Protein AF-A0A382R102-F1 (afdb_monomer)

Mean predicted aligned error: 3.14 Å

pLDDT: mean 93.52, std 6.75, range [65.62, 98.69]

Secondary structure (DSSP, 8-state):
-EEE-TTSSEEEEEETTTTEEEEEEE-TTS-EEEEEEEE-SSSEEEEEE-TTSSEEEEEE-STT--EEEEEBPTTT--B-S-EEE---S----------

InterPro domains:
  IPR011045 Nitrous oxide reductase, N-terminal [SSF50974] (2-87)
  IPR015943 WD40/YVTN repeat-like-containing domain superfamily [G3DSA:2.130.10.10] (1-98)
  IPR019405 Lactonase, 7-bladed beta-propeller [PF10282] (2-84)
  IPR050282 Cycloisomerase 2 [PTHR30344] (2-95)

Radius of gyration: 12.76 Å; Cα contacts (8 Å, |Δi|>4): 263; chains: 1; bounding box: 27×23×36 Å

Foldseek 3Di:
DWEAALVRQKIWDDDAPVQWIWIWGQDPVRDTHTLDIGHHAHGFAEKYAANVRQKIWTWHAAQQIWIKIWGQDPPRRHTDDIDTDCPGHGDNYDDDDDD

Solvent-accessible surface area (backbone atoms only — not comparable to full-atom values): 5375 Å² total; per-residue (Å²): 73,79,47,65,25,75,81,58,49,36,39,39,35,38,34,60,89,74,20,24,33,42,29,23,31,42,46,96,88,67,50,76,45,78,34,54,77,42,83,46,46,54,36,22,45,26,59,47,56,37,84,84,47,45,36,41,37,37,20,3,49,36,76,86,19,30,41,35,36,26,44,42,40,90,87,66,44,33,67,52,77,78,45,79,40,90,74,59,59,49,49,78,74,73,86,86,83,80,134

Nearest PDB structures (foldseek):
  7f60-assembly2_B  TM=7.846E-01  e=3.406E-03  Homo sapiens
  7vpg-assembly1_A  TM=7.903E-01  e=3.597E-03  Homo sapiens
  4hho-assembly1_A  TM=7.470E-01  e=2.892E-03  synthetic construct
  7f90-assembly2_C  TM=7.446E-01  e=2.456E-03  Homo sapiens
  3sre-assembly1_A  TM=7.815E-01  e=4.236E-03  synthetic construct

Sequence (99 aa):
QLHISPNGRFLFSGNRGHHSVA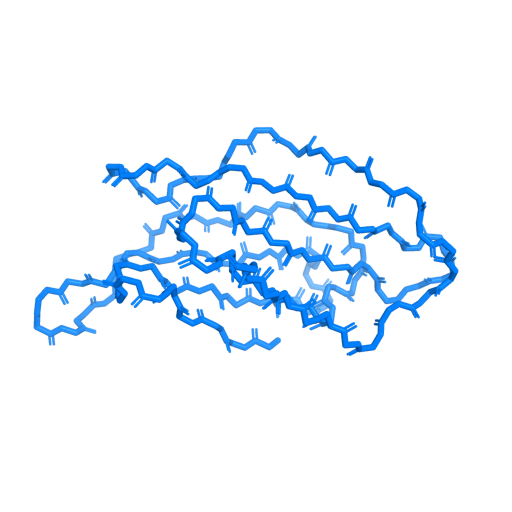GFMVNEDGSLQPTGLTPADPNPRPITVSPDSRFLFAAGNTEEGRLTRWQIDQDSGERSEATHYNCGPVSWVISMRRD

Organism: NCBI:txid408172

Structure (mmCIF, N/CA/C/O backbone):
data_AF-A0A382R102-F1
#
_entry.id   AF-A0A382R102-F1
#
loop_
_atom_site.group_PDB
_atom_site.id
_atom_site.type_symbol
_atom_site.label_atom_id
_atom_site.label_alt_id
_atom_site.label_comp_id
_atom_site.label_asym_id
_atom_site.label_entity_id
_atom_site.label_seq_id
_atom_site.pdbx_PDB_ins_code
_atom_site.Cartn_x
_atom_site.Cartn_y
_atom_site.Cartn_z
_atom_site.occupancy
_atom_site.B_iso_or_equiv
_atom_site.auth_seq_id
_atom_site.auth_comp_id
_atom_site.auth_asym_id
_atom_site.auth_atom_id
_atom_site.pdbx_PDB_model_num
ATOM 1 N N . GLN A 1 1 ? -1.107 9.144 -4.795 1.00 85.75 1 GLN A N 1
ATOM 2 C CA . GLN A 1 1 ? -2.547 9.059 -4.450 1.00 85.75 1 GLN A CA 1
ATOM 3 C C . GLN A 1 1 ? -2.656 8.780 -2.960 1.00 85.75 1 GLN A C 1
ATOM 5 O O . GLN A 1 1 ? -1.670 8.310 -2.403 1.00 85.75 1 GLN A O 1
ATOM 10 N N . LEU A 1 2 ? -3.808 9.070 -2.352 1.00 93.94 2 LEU A N 1
ATOM 11 C CA . LEU A 1 2 ? -4.108 8.810 -0.943 1.00 93.94 2 LEU A CA 1
ATOM 12 C C . LEU A 1 2 ? -5.211 7.750 -0.867 1.00 93.94 2 LEU A C 1
ATOM 14 O O . LEU A 1 2 ? -6.208 7.887 -1.571 1.00 93.94 2 LEU A O 1
ATOM 18 N N . HIS A 1 3 ? -5.024 6.712 -0.055 1.00 97.00 3 HIS A N 1
ATOM 19 C CA . HIS A 1 3 ? -5.997 5.631 0.124 1.00 97.00 3 HIS A CA 1
ATOM 20 C C . HIS A 1 3 ? -6.141 5.292 1.602 1.00 97.00 3 HIS A C 1
ATOM 22 O O . HIS A 1 3 ? -5.143 5.216 2.313 1.00 97.00 3 HIS A O 1
ATOM 28 N N . ILE A 1 4 ? -7.376 5.062 2.040 1.00 97.69 4 ILE A N 1
ATOM 29 C CA . ILE A 1 4 ? -7.692 4.496 3.352 1.00 97.69 4 ILE A CA 1
ATOM 30 C C . ILE A 1 4 ? -8.098 3.033 3.163 1.00 97.69 4 ILE A C 1
ATOM 32 O O . ILE A 1 4 ? -8.729 2.686 2.160 1.00 97.69 4 ILE A O 1
ATOM 36 N N . SER A 1 5 ? -7.705 2.160 4.086 1.00 97.69 5 SER A N 1
ATOM 37 C CA . SER A 1 5 ? -8.141 0.769 4.073 1.00 97.69 5 SER A CA 1
ATOM 38 C C . SER A 1 5 ? -9.658 0.684 4.297 1.00 97.69 5 SER A C 1
ATOM 40 O O . SER A 1 5 ? -10.216 1.500 5.031 1.00 97.69 5 SER A O 1
ATOM 42 N N . PRO A 1 6 ? -10.352 -0.311 3.717 1.00 97.25 6 PRO A N 1
ATOM 43 C CA . PRO A 1 6 ? -11.794 -0.484 3.910 1.00 97.25 6 PRO A CA 1
ATOM 44 C C . PRO A 1 6 ? -12.243 -0.593 5.374 1.00 97.25 6 PRO A C 1
ATOM 46 O O . PRO A 1 6 ? -13.329 -0.140 5.716 1.00 97.25 6 PRO A O 1
ATOM 49 N N . ASN A 1 7 ? -11.409 -1.164 6.248 1.00 97.12 7 ASN A N 1
ATOM 50 C CA . ASN A 1 7 ? -11.675 -1.224 7.689 1.00 97.12 7 ASN A CA 1
ATOM 51 C C . ASN A 1 7 ? -11.378 0.092 8.440 1.00 97.12 7 ASN A C 1
ATOM 53 O O . ASN A 1 7 ? -11.512 0.128 9.658 1.00 97.12 7 ASN A O 1
ATOM 57 N N . GLY A 1 8 ? -10.925 1.142 7.748 1.00 97.88 8 GLY A N 1
ATOM 58 C CA . GLY A 1 8 ? -10.619 2.460 8.308 1.00 97.88 8 GLY A CA 1
ATOM 59 C C . GLY A 1 8 ? -9.320 2.551 9.112 1.00 97.88 8 GLY A C 1
ATOM 60 O O . GLY A 1 8 ? -8.932 3.651 9.480 1.00 97.88 8 GLY A O 1
ATOM 61 N N . ARG A 1 9 ? -8.633 1.432 9.374 1.00 98.31 9 ARG A N 1
ATOM 62 C CA . ARG A 1 9 ? -7.500 1.368 10.317 1.00 98.31 9 ARG A CA 1
ATOM 63 C C . ARG A 1 9 ? -6.178 1.887 9.758 1.00 98.31 9 ARG A C 1
ATOM 65 O O . ARG A 1 9 ? -5.289 2.215 10.539 1.00 98.31 9 ARG A O 1
ATOM 72 N N . PHE A 1 10 ? -6.024 1.945 8.437 1.00 98.62 10 PHE A N 1
ATOM 73 C CA . PHE A 1 10 ? -4.759 2.287 7.791 1.00 98.62 10 PHE A CA 1
ATOM 74 C C . PHE A 1 10 ? -4.948 3.326 6.693 1.00 98.62 10 PHE A C 1
ATOM 76 O O . PHE A 1 10 ? -5.900 3.260 5.918 1.00 98.62 10 PHE A O 1
ATOM 83 N N . LEU A 1 11 ? -3.998 4.248 6.573 1.00 98.50 11 LEU A N 1
ATOM 84 C CA . LEU A 1 11 ? -3.940 5.243 5.509 1.00 98.50 11 LEU A CA 1
ATOM 85 C C . LEU A 1 11 ? -2.572 5.194 4.831 1.00 98.50 11 LEU A C 1
ATOM 87 O O . LEU A 1 11 ? -1.535 5.130 5.489 1.00 98.50 11 LEU A O 1
ATOM 91 N N . PHE A 1 12 ? -2.572 5.244 3.500 1.00 98.38 12 PHE A N 1
ATOM 92 C CA . PHE A 1 12 ? -1.366 5.151 2.686 1.00 98.38 12 PHE A CA 1
ATOM 93 C C . PHE A 1 12 ? -1.294 6.268 1.651 1.00 98.38 12 PHE A C 1
ATOM 95 O O . PHE A 1 12 ? -2.288 6.603 1.001 1.00 98.38 12 PHE A O 1
ATOM 102 N N . SER A 1 13 ? -0.091 6.809 1.453 1.00 97.44 13 SER A N 1
ATOM 103 C CA . SER A 1 13 ? 0.190 7.823 0.436 1.00 97.44 13 SER A CA 1
ATOM 104 C C . SER A 1 13 ? 1.411 7.455 -0.398 1.00 97.44 13 SER A C 1
ATOM 106 O O . SER A 1 13 ? 2.502 7.252 0.130 1.00 97.44 13 SER A O 1
ATOM 108 N N . GLY A 1 14 ? 1.236 7.400 -1.718 1.00 96.31 14 GLY A N 1
ATOM 109 C CA . GLY A 1 14 ? 2.335 7.196 -2.663 1.00 96.31 14 GLY A CA 1
ATOM 110 C C . GLY A 1 14 ? 3.109 8.493 -2.904 1.00 96.31 14 GLY A C 1
ATOM 111 O O . GLY A 1 14 ? 2.527 9.481 -3.365 1.00 96.31 14 GLY A O 1
ATOM 112 N N . ASN A 1 15 ? 4.418 8.470 -2.652 1.00 95.75 15 ASN A N 1
ATOM 113 C CA . ASN A 1 15 ? 5.328 9.606 -2.772 1.00 95.75 15 ASN A CA 1
ATOM 114 C C . ASN A 1 15 ? 6.121 9.533 -4.083 1.00 95.75 15 ASN A C 1
ATOM 116 O O . ASN A 1 15 ? 7.109 8.806 -4.227 1.00 95.75 15 ASN A O 1
ATOM 120 N N . ARG A 1 16 ? 5.693 10.331 -5.061 1.00 92.88 16 ARG A N 1
ATOM 121 C CA . ARG A 1 16 ? 6.404 10.495 -6.336 1.00 92.88 16 ARG A CA 1
ATOM 122 C C . ARG A 1 16 ? 7.677 11.322 -6.125 1.00 92.88 16 ARG A C 1
ATOM 124 O O . ARG A 1 16 ? 7.693 12.218 -5.291 1.00 92.88 16 ARG A O 1
ATOM 131 N N . GLY A 1 17 ? 8.745 10.997 -6.852 1.00 92.25 17 GLY A N 1
ATOM 132 C CA . GLY A 1 17 ? 10.082 11.581 -6.658 1.00 92.25 17 GLY A CA 1
ATOM 133 C C . GLY A 1 17 ? 10.876 10.955 -5.504 1.00 92.25 17 GLY A C 1
ATOM 134 O O . GLY A 1 17 ? 12.045 10.657 -5.684 1.00 92.25 17 GLY A O 1
ATOM 135 N N . HIS A 1 18 ? 10.238 10.670 -4.363 1.00 95.75 18 HIS A N 1
ATOM 136 C CA . HIS A 1 18 ? 10.889 9.952 -3.253 1.00 95.75 18 HIS A CA 1
ATOM 137 C C . HIS A 1 18 ? 10.909 8.423 -3.452 1.00 95.75 18 HIS A C 1
ATOM 139 O O . HIS A 1 18 ? 11.665 7.720 -2.787 1.00 95.75 18 HIS A O 1
ATOM 145 N N . HIS A 1 19 ? 10.068 7.892 -4.347 1.00 95.25 19 HIS A N 1
ATOM 146 C CA . HIS A 1 19 ? 9.998 6.454 -4.654 1.00 95.25 19 HIS A CA 1
ATOM 147 C C . HIS A 1 19 ? 9.630 5.611 -3.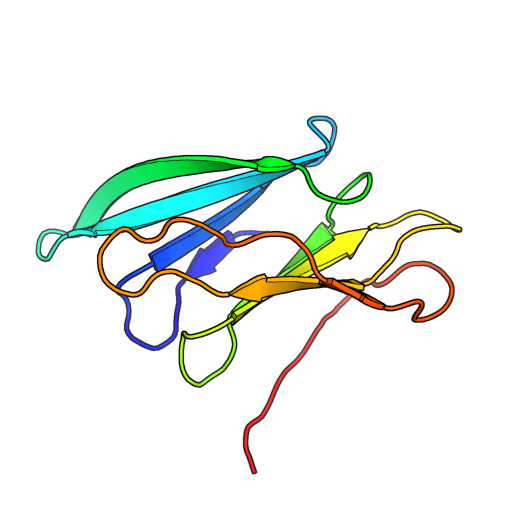420 1.00 95.25 19 HIS A C 1
ATOM 149 O O . HIS A 1 19 ? 10.259 4.606 -3.100 1.00 95.25 19 HIS A O 1
ATOM 155 N N . SER A 1 20 ? 8.607 6.059 -2.686 1.00 96.94 20 SER A N 1
ATOM 156 C CA . SER A 1 20 ? 8.151 5.399 -1.462 1.00 96.94 20 SER A CA 1
ATOM 157 C C . SER A 1 20 ? 6.636 5.460 -1.288 1.00 96.94 20 SER A C 1
ATOM 159 O O . SER A 1 20 ? 5.945 6.238 -1.950 1.00 96.94 20 SER A O 1
ATOM 161 N N . VAL A 1 21 ? 6.120 4.649 -0.368 1.00 98.06 21 VAL A N 1
ATOM 162 C CA . VAL A 1 21 ? 4.773 4.776 0.192 1.00 98.06 21 VAL A CA 1
ATOM 163 C C . VAL A 1 21 ? 4.887 5.099 1.679 1.00 98.06 21 VAL A C 1
ATOM 165 O O . VAL A 1 21 ? 5.560 4.384 2.423 1.00 98.06 21 VAL A O 1
ATOM 168 N N . ALA A 1 22 ? 4.235 6.175 2.113 1.00 98.19 22 ALA A N 1
ATOM 169 C CA . ALA A 1 22 ? 4.043 6.483 3.525 1.00 98.19 22 ALA A CA 1
ATOM 170 C C . ALA A 1 22 ? 2.826 5.729 4.066 1.00 98.19 22 ALA A C 1
ATOM 172 O O . ALA A 1 22 ? 1.794 5.690 3.392 1.00 98.19 22 ALA A O 1
ATOM 173 N N . GLY A 1 23 ? 2.952 5.152 5.261 1.00 98.31 23 GLY A N 1
ATOM 174 C CA . GLY A 1 23 ? 1.873 4.456 5.958 1.00 98.31 23 GLY A CA 1
ATOM 175 C C . GLY A 1 23 ? 1.565 5.074 7.317 1.00 98.31 23 GLY A C 1
ATOM 176 O O . GLY A 1 23 ? 2.453 5.613 7.982 1.00 98.31 23 GLY A O 1
ATOM 177 N N . PHE A 1 24 ? 0.297 4.989 7.705 1.00 98.69 24 PHE A N 1
ATOM 178 C CA . PHE A 1 24 ? -0.219 5.473 8.977 1.00 98.69 24 PHE A CA 1
ATOM 179 C C . PHE A 1 24 ? -1.280 4.509 9.513 1.00 98.69 24 PHE A C 1
ATOM 181 O O . PHE A 1 24 ? -2.087 3.999 8.733 1.00 98.69 24 PHE A O 1
ATOM 188 N N . MET A 1 25 ? -1.315 4.307 10.830 1.00 98.44 25 MET A N 1
ATOM 189 C CA . MET A 1 25 ? -2.517 3.847 11.524 1.00 98.44 25 MET A CA 1
ATOM 190 C C . MET A 1 25 ? -3.435 5.037 11.789 1.00 98.44 25 MET A C 1
ATOM 192 O O . MET A 1 25 ? -2.965 6.152 12.032 1.00 98.44 25 MET A O 1
ATOM 196 N N . VAL A 1 26 ? -4.738 4.788 11.742 1.00 98.56 26 VAL A N 1
ATOM 197 C CA . VAL A 1 26 ? -5.779 5.766 12.061 1.00 98.56 26 VAL A CA 1
ATOM 198 C C . VAL A 1 26 ? -6.352 5.412 13.429 1.00 98.56 26 VAL A C 1
ATOM 200 O O . VAL A 1 26 ? -6.895 4.321 13.610 1.00 98.56 26 VAL A O 1
ATOM 203 N N . ASN A 1 27 ? -6.210 6.320 14.389 1.00 97.56 27 ASN A N 1
ATOM 204 C CA . ASN A 1 27 ? -6.776 6.171 15.726 1.00 97.56 27 ASN A CA 1
ATOM 205 C C . ASN A 1 27 ? -8.287 6.452 15.718 1.00 97.56 27 ASN A C 1
ATOM 207 O O . ASN A 1 27 ? -8.818 7.033 14.772 1.00 97.56 27 ASN A O 1
ATOM 211 N N . GLU A 1 28 ? -8.987 6.077 16.792 1.00 96.19 28 GLU A N 1
ATOM 212 C CA . GLU A 1 28 ? -10.443 6.273 16.914 1.00 96.19 28 GLU A CA 1
ATOM 213 C C . GLU A 1 28 ? -10.871 7.746 16.810 1.00 96.19 28 GLU A C 1
ATOM 215 O O . GLU A 1 28 ? -11.948 8.044 16.298 1.00 96.19 28 GLU A O 1
ATOM 220 N N . ASP A 1 29 ? -10.015 8.674 17.245 1.00 97.25 29 ASP A N 1
ATOM 221 C CA . ASP A 1 29 ? -10.230 10.121 17.137 1.00 97.25 29 ASP A CA 1
ATOM 222 C C . ASP A 1 29 ? -9.867 10.697 15.752 1.00 97.25 29 ASP A C 1
ATOM 224 O O . ASP A 1 29 ? -9.972 11.904 15.526 1.00 97.25 29 ASP A O 1
ATOM 228 N N . GLY A 1 30 ? -9.434 9.844 14.818 1.00 96.75 30 GLY A N 1
ATOM 229 C CA . GLY A 1 30 ? -8.991 10.212 13.475 1.00 96.75 30 GLY A CA 1
ATOM 230 C C . GLY A 1 30 ? -7.551 10.724 13.400 1.00 96.75 30 GLY A C 1
ATOM 231 O O . GLY A 1 30 ? -7.086 11.058 12.306 1.00 96.75 30 GLY A O 1
ATOM 232 N N . SER A 1 31 ? -6.822 10.786 14.519 1.00 98.38 31 SER A N 1
ATOM 233 C CA . SER A 1 31 ? -5.400 11.125 14.498 1.00 98.38 31 SER A CA 1
ATOM 234 C C . SER A 1 31 ? -4.583 10.035 13.794 1.00 98.38 31 SER A C 1
ATOM 236 O O . SER A 1 31 ? -4.946 8.857 13.776 1.00 98.38 31 SER A O 1
ATOM 238 N N . LEU A 1 32 ? -3.475 10.443 13.169 1.00 98.44 32 LEU A N 1
ATOM 239 C CA . LEU A 1 32 ? -2.628 9.554 12.376 1.00 98.44 32 LEU A CA 1
ATOM 240 C C . LEU A 1 32 ? -1.341 9.227 13.128 1.00 98.44 32 LEU A C 1
ATOM 242 O O . LEU A 1 32 ? -0.556 10.122 13.443 1.00 98.44 32 LEU A O 1
ATOM 246 N N . GLN A 1 33 ? -1.089 7.938 13.341 1.00 98.38 33 GLN A N 1
ATOM 247 C CA . GLN A 1 33 ? 0.182 7.440 13.855 1.00 98.38 33 GLN A CA 1
ATOM 248 C C . GLN A 1 33 ? 1.039 6.912 12.693 1.00 98.38 33 GLN A C 1
ATOM 250 O O . GLN A 1 33 ? 0.618 5.974 12.017 1.00 98.38 33 GLN A O 1
ATOM 255 N N . PRO A 1 34 ? 2.239 7.464 12.431 1.00 98.19 34 PRO A N 1
ATOM 256 C CA . PRO A 1 34 ? 3.100 6.985 11.352 1.00 98.19 34 PRO A CA 1
ATOM 257 C C . PRO A 1 34 ? 3.560 5.541 11.573 1.00 98.19 34 PRO A C 1
ATOM 259 O O . PRO A 1 34 ? 4.016 5.194 12.659 1.00 98.19 34 PRO A O 1
ATOM 262 N N . THR A 1 35 ? 3.534 4.735 10.512 1.00 97.88 35 THR A N 1
ATOM 263 C CA . THR A 1 35 ? 4.054 3.354 10.493 1.00 97.88 35 THR A CA 1
ATOM 264 C C . THR A 1 35 ? 5.260 3.223 9.556 1.00 97.88 35 THR A C 1
ATOM 266 O O . THR A 1 35 ? 5.545 2.165 8.999 1.00 97.88 35 THR A O 1
ATOM 269 N N . GLY A 1 36 ? 5.951 4.340 9.311 1.00 96.31 36 GLY A N 1
ATOM 270 C CA . GLY A 1 36 ? 7.176 4.411 8.515 1.00 96.31 36 GLY A CA 1
ATOM 271 C C . GLY A 1 36 ? 6.967 4.610 7.011 1.00 96.31 36 GLY A C 1
ATOM 272 O O . GLY A 1 36 ? 5.846 4.709 6.504 1.00 96.31 36 GLY A O 1
ATOM 273 N N . LEU A 1 37 ? 8.083 4.650 6.285 1.00 97.25 37 LEU A N 1
ATOM 274 C CA . LEU A 1 37 ? 8.148 4.742 4.825 1.00 97.25 37 LEU A CA 1
ATOM 275 C C . LEU A 1 37 ? 8.581 3.396 4.247 1.00 97.25 37 LEU A C 1
ATOM 277 O O . LEU A 1 37 ? 9.548 2.805 4.715 1.00 97.25 37 LEU A O 1
ATOM 281 N N . THR A 1 38 ? 7.904 2.936 3.199 1.00 97.38 38 THR A N 1
ATOM 282 C CA . THR A 1 38 ? 8.288 1.717 2.475 1.00 97.38 38 THR A CA 1
ATOM 283 C C . THR A 1 38 ? 8.825 2.086 1.099 1.00 97.38 38 THR A C 1
ATOM 285 O O . THR A 1 38 ? 8.126 2.797 0.371 1.00 97.38 38 THR A O 1
ATOM 288 N N . PRO A 1 39 ? 10.033 1.634 0.720 1.00 96.94 39 PRO A N 1
ATOM 289 C CA . PRO A 1 39 ? 10.526 1.773 -0.645 1.00 96.94 39 PRO A CA 1
ATOM 290 C C . PRO A 1 39 ? 9.550 1.154 -1.646 1.00 96.94 39 PRO A C 1
ATOM 292 O O . PRO A 1 39 ? 8.994 0.086 -1.401 1.00 96.94 39 PRO A O 1
ATOM 295 N N . ALA A 1 40 ? 9.342 1.824 -2.770 1.00 95.12 40 ALA A N 1
ATOM 296 C CA . ALA A 1 40 ? 8.474 1.365 -3.842 1.00 95.12 40 ALA A CA 1
ATOM 297 C C . ALA A 1 40 ? 9.167 1.556 -5.190 1.00 95.12 40 ALA A C 1
ATOM 299 O O . ALA A 1 40 ? 10.156 2.284 -5.297 1.00 95.12 40 ALA A O 1
ATOM 300 N N . ASP A 1 41 ? 8.617 0.934 -6.230 1.00 93.38 41 ASP A N 1
ATOM 301 C CA . ASP A 1 41 ? 9.090 1.173 -7.588 1.00 93.38 41 ASP A CA 1
ATOM 302 C C . ASP A 1 41 ? 9.003 2.668 -7.958 1.00 93.38 41 ASP A C 1
ATOM 304 O O . ASP A 1 41 ? 8.159 3.400 -7.418 1.00 93.38 41 ASP A O 1
ATOM 308 N N . PRO A 1 42 ? 9.863 3.145 -8.878 1.00 92.31 42 PRO A N 1
ATOM 309 C CA . PRO A 1 42 ? 9.930 4.553 -9.231 1.00 92.31 42 PRO A CA 1
ATOM 310 C C . PRO A 1 42 ? 8.575 5.152 -9.618 1.00 92.31 42 PRO A C 1
ATOM 312 O O . PRO A 1 42 ? 7.767 4.571 -10.341 1.00 92.31 42 PRO A O 1
ATOM 315 N N . ASN A 1 43 ? 8.356 6.380 -9.144 1.00 90.94 43 ASN A N 1
ATOM 316 C CA . ASN A 1 43 ? 7.144 7.163 -9.384 1.00 90.94 43 ASN A CA 1
ATOM 317 C C . ASN A 1 43 ? 5.837 6.380 -9.087 1.00 90.94 43 ASN A C 1
ATOM 319 O O . ASN A 1 43 ? 5.018 6.223 -9.996 1.00 90.94 43 ASN A O 1
ATOM 323 N N . PRO A 1 44 ? 5.612 5.903 -7.841 1.00 93.38 44 PRO A N 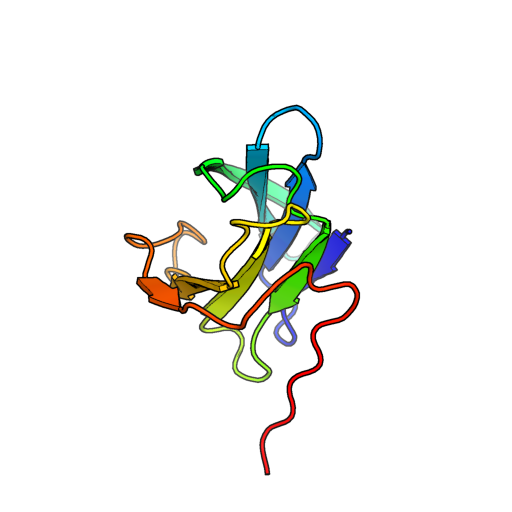1
ATOM 324 C CA . PRO A 1 44 ? 4.448 5.081 -7.510 1.00 93.38 44 PRO A CA 1
ATOM 325 C C . PRO A 1 44 ? 3.171 5.920 -7.647 1.00 93.38 44 PRO A C 1
ATOM 327 O O . PRO A 1 44 ? 2.850 6.745 -6.784 1.00 93.38 44 PRO A O 1
ATOM 330 N N . ARG A 1 45 ? 2.473 5.782 -8.783 1.00 91.50 45 ARG A N 1
ATOM 331 C CA . ARG A 1 45 ? 1.352 6.668 -9.136 1.00 91.50 45 ARG A CA 1
ATOM 332 C C . ARG A 1 45 ? 0.025 6.085 -8.655 1.00 91.50 45 ARG A C 1
ATOM 334 O O . ARG A 1 45 ? -0.562 6.703 -7.757 1.00 91.50 45 ARG A O 1
ATOM 341 N N . PRO A 1 46 ? -0.479 4.968 -9.210 1.00 93.62 46 PRO A N 1
ATOM 342 C CA . PRO A 1 46 ? -1.604 4.288 -8.603 1.00 93.62 46 PRO A CA 1
ATOM 343 C C . PRO A 1 46 ? -1.122 3.473 -7.405 1.00 93.62 46 PRO A C 1
ATOM 345 O O . PRO A 1 46 ? -0.149 2.721 -7.481 1.00 93.62 46 PRO A O 1
ATOM 348 N N . ILE A 1 47 ? -1.838 3.639 -6.301 1.00 96.25 47 ILE A N 1
ATOM 349 C CA . ILE A 1 47 ? -1.775 2.746 -5.149 1.00 96.25 47 ILE A CA 1
ATOM 350 C C . ILE A 1 47 ? -3.202 2.323 -4.817 1.00 96.25 47 ILE A C 1
ATOM 352 O O . ILE A 1 47 ? -4.140 2.998 -5.236 1.00 96.25 47 ILE A O 1
ATOM 356 N N . THR A 1 48 ? -3.378 1.228 -4.090 1.00 96.56 48 THR A N 1
ATOM 357 C CA . THR A 1 48 ? -4.695 0.793 -3.610 1.00 96.56 48 THR A CA 1
ATOM 358 C C . THR A 1 48 ? -4.549 -0.257 -2.507 1.00 96.56 48 THR A C 1
ATOM 360 O O . THR A 1 48 ? -3.518 -0.924 -2.415 1.00 96.56 48 THR A O 1
ATOM 363 N N . VAL A 1 49 ? -5.570 -0.401 -1.663 1.00 97.44 49 VAL A N 1
ATOM 364 C CA . VAL A 1 49 ? -5.628 -1.390 -0.577 1.00 97.44 49 VAL A CA 1
ATOM 365 C C . VAL A 1 49 ? -6.663 -2.453 -0.927 1.00 97.44 49 VAL A C 1
ATOM 367 O O . VAL A 1 49 ? -7.726 -2.133 -1.459 1.00 97.44 49 VAL A O 1
ATOM 370 N N . SER A 1 50 ? -6.355 -3.723 -0.658 1.00 97.06 50 SER A N 1
ATOM 371 C CA . SER A 1 50 ? -7.274 -4.831 -0.918 1.00 97.06 50 SER A CA 1
ATOM 372 C C . SER A 1 50 ? -8.595 -4.661 -0.157 1.00 97.06 50 SER A C 1
ATOM 374 O O . SER A 1 50 ? -8.596 -4.123 0.952 1.00 97.06 50 SER A O 1
ATOM 376 N N . PRO A 1 51 ? -9.728 -5.152 -0.698 1.00 97.06 51 PRO A N 1
ATOM 377 C CA . PRO A 1 51 ? -11.030 -5.067 -0.027 1.00 97.06 51 PRO A CA 1
ATOM 378 C C . PRO A 1 51 ? -11.055 -5.660 1.390 1.00 97.06 51 PRO A C 1
ATOM 380 O O . PRO A 1 51 ? -11.812 -5.215 2.244 1.00 97.06 51 PRO A O 1
ATOM 383 N N . ASP A 1 52 ? -10.209 -6.655 1.658 1.00 97.31 52 ASP A N 1
ATOM 384 C CA . ASP A 1 52 ? -10.057 -7.280 2.975 1.00 97.31 52 ASP A CA 1
ATOM 385 C C . ASP A 1 52 ? -9.061 -6.554 3.899 1.00 97.31 52 ASP A C 1
ATOM 387 O O . ASP A 1 52 ? -8.805 -7.022 5.002 1.00 97.31 52 ASP A O 1
ATOM 391 N N . SER A 1 53 ? -8.507 -5.414 3.471 1.00 97.56 53 SER A N 1
ATOM 392 C CA . SER A 1 53 ? -7.530 -4.599 4.211 1.00 97.56 53 SER A CA 1
ATOM 393 C C . SER A 1 53 ? -6.207 -5.304 4.557 1.00 97.56 53 SER A C 1
ATOM 395 O O . SER A 1 53 ? -5.457 -4.819 5.404 1.00 97.56 53 SER A O 1
ATOM 397 N N . ARG A 1 54 ? -5.893 -6.435 3.909 1.00 97.81 54 ARG A N 1
ATOM 398 C CA . ARG A 1 54 ? -4.682 -7.227 4.201 1.00 97.81 54 ARG A CA 1
ATOM 399 C C . ARG A 1 54 ? -3.478 -6.881 3.337 1.00 97.81 54 ARG A C 1
ATOM 401 O O . ARG A 1 54 ? -2.352 -7.171 3.734 1.00 97.81 54 ARG A O 1
ATOM 408 N N . PHE A 1 55 ? -3.693 -6.290 2.167 1.00 98.00 55 PHE A N 1
ATOM 409 C CA . PHE A 1 55 ? -2.636 -6.040 1.197 1.00 98.00 55 PHE A CA 1
ATOM 410 C C . PHE A 1 55 ? -2.674 -4.611 0.671 1.00 98.00 55 PHE A C 1
ATOM 412 O O . PHE A 1 55 ? -3.734 -4.064 0.372 1.00 98.00 55 PHE A O 1
ATOM 419 N N . LEU A 1 56 ? -1.488 -4.038 0.501 1.00 98.06 56 LEU A N 1
ATOM 420 C CA . LEU A 1 56 ? -1.260 -2.779 -0.193 1.00 98.06 56 LEU A CA 1
ATOM 421 C C . LEU A 1 56 ? -0.624 -3.073 -1.548 1.00 98.06 56 LEU A C 1
ATOM 423 O O . LEU A 1 56 ? 0.297 -3.885 -1.639 1.00 98.06 56 LEU A O 1
ATOM 427 N N . PHE A 1 57 ? -1.069 -2.362 -2.576 1.00 96.94 57 PHE A N 1
ATOM 428 C CA . PHE A 1 57 ? -0.496 -2.415 -3.911 1.00 96.94 57 PHE A CA 1
ATOM 429 C C . PHE A 1 57 ? -0.050 -1.027 -4.358 1.00 96.94 57 PHE A C 1
ATOM 431 O O . PHE A 1 57 ? -0.744 -0.038 -4.119 1.00 96.94 57 PHE A O 1
ATOM 438 N N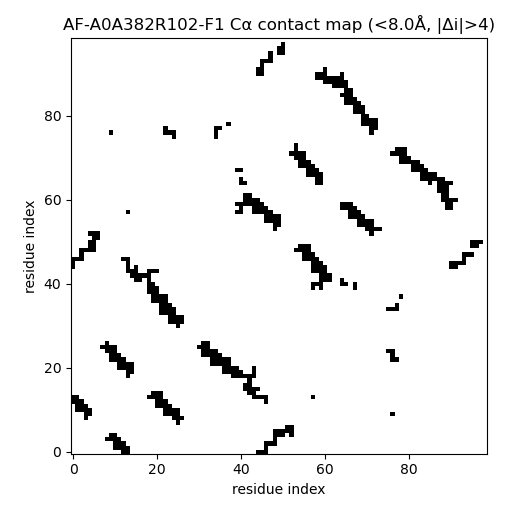 . ALA A 1 58 ? 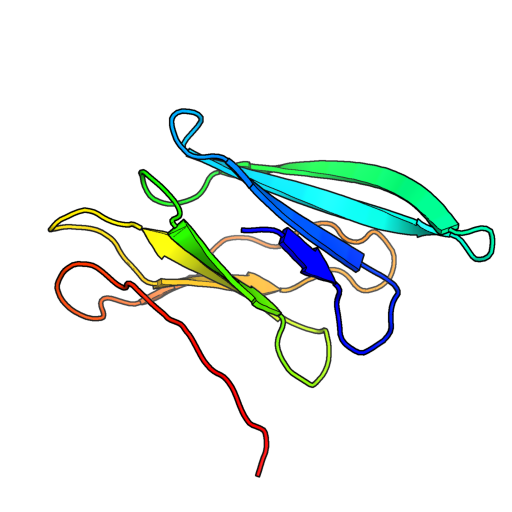1.082 -0.960 -5.050 1.00 96.19 58 ALA A N 1
ATOM 439 C CA . ALA A 1 58 ? 1.539 0.227 -5.762 1.00 96.19 58 ALA A CA 1
ATOM 440 C C . ALA A 1 58 ? 2.146 -0.188 -7.095 1.00 96.19 58 ALA A C 1
ATOM 442 O O . ALA A 1 58 ? 2.860 -1.187 -7.149 1.00 96.19 58 ALA A O 1
ATOM 443 N N . ALA A 1 59 ? 1.907 0.582 -8.153 1.00 94.69 59 ALA A N 1
ATOM 444 C CA . ALA A 1 59 ? 2.602 0.364 -9.414 1.00 94.69 59 ALA A CA 1
ATOM 445 C C . ALA A 1 59 ? 3.531 1.527 -9.752 1.00 94.69 59 ALA A C 1
ATOM 447 O O . ALA A 1 59 ? 3.148 2.702 -9.661 1.00 94.69 59 ALA A O 1
ATOM 448 N N . GLY A 1 60 ? 4.747 1.169 -10.165 1.00 92.31 60 GLY A N 1
ATOM 449 C CA . GLY A 1 60 ? 5.691 2.108 -10.753 1.00 92.31 60 GLY A CA 1
ATOM 450 C C . GLY A 1 60 ? 5.126 2.690 -12.046 1.00 92.31 60 GLY A C 1
ATOM 451 O O . GLY A 1 60 ? 4.517 1.987 -12.854 1.00 92.31 60 GLY A O 1
ATOM 452 N N . ASN A 1 61 ? 5.298 3.993 -12.242 1.00 89.38 61 ASN A N 1
ATOM 453 C CA . ASN A 1 61 ? 4.869 4.674 -13.461 1.00 89.38 61 ASN A CA 1
ATOM 454 C C . ASN A 1 61 ? 6.095 5.041 -14.299 1.00 89.38 61 ASN A C 1
ATOM 456 O O . ASN A 1 61 ? 6.449 6.214 -14.436 1.00 89.38 61 ASN A O 1
ATOM 460 N N . THR A 1 62 ? 6.752 3.989 -14.784 1.00 87.75 62 THR A N 1
ATOM 461 C CA . THR A 1 62 ? 7.897 3.990 -15.704 1.00 87.75 62 THR A CA 1
ATOM 462 C C . THR A 1 62 ? 7.752 2.814 -16.677 1.00 87.75 62 THR A C 1
ATOM 464 O O . THR A 1 62 ? 6.861 1.976 -16.499 1.00 87.75 62 THR A O 1
ATOM 467 N N . GLU A 1 63 ? 8.591 2.748 -17.712 1.00 86.75 63 GLU A N 1
ATOM 468 C CA . GLU A 1 63 ? 8.557 1.650 -18.693 1.00 86.75 63 GLU A CA 1
ATOM 469 C C . GLU A 1 63 ? 8.885 0.294 -18.050 1.00 86.75 63 GLU A C 1
ATOM 471 O O . GLU A 1 63 ? 8.263 -0.713 -18.375 1.00 86.75 63 GLU A O 1
ATOM 476 N N . GLU A 1 64 ? 9.777 0.290 -17.059 1.00 87.06 64 GLU A N 1
ATOM 477 C CA . GLU A 1 64 ? 10.181 -0.883 -16.276 1.00 87.06 64 GLU A CA 1
ATOM 478 C C . GLU A 1 64 ? 9.381 -1.041 -14.971 1.00 87.06 64 GLU A C 1
ATOM 480 O O . GLU A 1 64 ? 9.712 -1.880 -14.131 1.00 87.06 64 GLU A O 1
ATOM 485 N N . GLY A 1 65 ? 8.361 -0.204 -14.757 1.00 87.38 65 GLY A N 1
ATOM 486 C CA . GLY A 1 65 ? 7.601 -0.159 -13.514 1.00 87.38 65 GLY A CA 1
ATOM 487 C C . GLY A 1 65 ? 6.809 -1.444 -13.286 1.00 87.38 65 GLY A C 1
ATOM 488 O O . GLY A 1 65 ? 6.103 -1.922 -14.172 1.00 87.38 65 GLY A O 1
ATOM 489 N N . ARG A 1 66 ? 6.888 -1.996 -12.075 1.00 92.25 66 ARG A N 1
ATOM 490 C CA . ARG A 1 66 ? 6.184 -3.227 -11.700 1.00 92.25 66 ARG A CA 1
ATOM 491 C C . ARG A 1 66 ? 5.017 -2.912 -10.785 1.00 92.25 66 ARG A C 1
ATOM 493 O O . ARG A 1 66 ? 4.991 -1.887 -10.096 1.00 92.25 66 ARG A O 1
ATOM 500 N N . LEU A 1 67 ? 4.066 -3.838 -10.728 1.00 94.06 67 LEU A N 1
ATOM 501 C CA . LEU A 1 67 ? 3.111 -3.880 -9.633 1.00 94.06 67 LEU A CA 1
ATOM 502 C C . LEU A 1 67 ? 3.814 -4.499 -8.426 1.00 94.06 67 LEU A C 1
ATOM 504 O O . LEU A 1 67 ? 4.315 -5.618 -8.491 1.00 94.06 67 LEU A O 1
ATOM 508 N N . THR A 1 68 ? 3.835 -3.779 -7.317 1.00 95.75 68 THR A N 1
ATOM 509 C CA . THR A 1 68 ? 4.378 -4.260 -6.051 1.00 95.75 68 THR A CA 1
ATOM 510 C C . THR A 1 68 ? 3.250 -4.449 -5.052 1.00 95.75 68 THR A C 1
ATOM 512 O O . THR A 1 68 ? 2.371 -3.595 -4.938 1.00 95.75 68 THR A O 1
ATOM 515 N N . ARG A 1 69 ? 3.281 -5.571 -4.333 1.00 96.88 69 ARG A N 1
ATOM 516 C CA . ARG A 1 69 ? 2.369 -5.904 -3.240 1.00 96.88 69 ARG A CA 1
ATOM 517 C C . ARG A 1 69 ? 3.144 -6.016 -1.936 1.00 96.88 69 ARG A C 1
ATOM 519 O O . ARG A 1 69 ? 4.178 -6.680 -1.899 1.00 96.88 69 ARG A O 1
ATOM 526 N N . TRP A 1 70 ? 2.560 -5.497 -0.867 1.00 98.44 70 TRP A N 1
ATOM 527 C CA . TRP A 1 70 ? 2.973 -5.755 0.509 1.00 98.44 70 TRP A CA 1
ATOM 528 C C . TRP A 1 70 ? 1.802 -6.316 1.308 1.00 98.44 70 TRP A C 1
ATOM 530 O O . TRP A 1 70 ? 0.655 -5.921 1.084 1.00 98.44 70 TRP A O 1
ATOM 540 N N . GLN A 1 71 ? 2.081 -7.216 2.246 1.00 98.44 71 GLN A N 1
ATOM 541 C CA . GLN A 1 71 ? 1.140 -7.530 3.313 1.00 98.44 71 GLN A CA 1
ATOM 542 C C . GLN A 1 71 ? 1.201 -6.418 4.362 1.00 98.44 71 GLN A C 1
ATOM 544 O O . GLN A 1 71 ? 2.277 -5.894 4.652 1.00 98.44 71 GLN A O 1
ATOM 549 N N . ILE A 1 72 ? 0.039 -6.048 4.890 1.00 98.50 72 ILE A N 1
ATOM 550 C CA . ILE A 1 72 ? -0.092 -5.090 5.985 1.00 98.50 72 ILE A CA 1
ATOM 551 C C . ILE A 1 72 ? -0.134 -5.898 7.278 1.00 98.50 72 ILE A C 1
ATOM 553 O O . ILE A 1 72 ? -1.032 -6.733 7.450 1.00 98.50 72 ILE A O 1
ATOM 557 N N . ASP A 1 73 ? 0.819 -5.656 8.173 1.00 97.94 73 ASP A N 1
ATOM 558 C CA . ASP A 1 73 ? 0.732 -6.152 9.540 1.00 97.94 73 ASP A CA 1
ATOM 559 C C . ASP A 1 73 ? -0.507 -5.543 10.205 1.00 97.94 73 ASP A C 1
ATOM 561 O O . ASP A 1 73 ? -0.700 -4.326 10.205 1.00 97.94 73 ASP A O 1
ATOM 565 N N . GLN A 1 74 ? -1.399 -6.397 10.699 1.00 97.50 74 GLN A N 1
ATOM 566 C CA . GLN A 1 74 ? -2.712 -5.950 11.158 1.00 97.50 74 GLN A CA 1
ATOM 567 C C . GLN A 1 74 ? -2.675 -5.310 12.546 1.00 97.50 74 GLN A C 1
ATOM 569 O O . GLN A 1 74 ? -3.677 -4.705 12.929 1.00 97.50 74 GLN A O 1
ATOM 574 N N . ASP A 1 75 ? -1.563 -5.403 13.269 1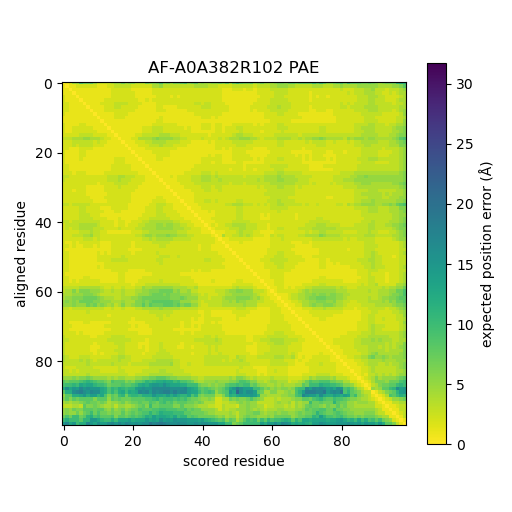.00 96.88 75 ASP A N 1
ATOM 575 C CA . ASP A 1 75 ? -1.403 -4.826 14.599 1.00 96.88 75 ASP A CA 1
ATOM 576 C C . ASP A 1 75 ? -0.602 -3.525 14.531 1.00 96.88 75 ASP A C 1
ATOM 578 O O . ASP A 1 75 ? -0.994 -2.535 15.144 1.00 96.88 75 ASP A O 1
ATOM 582 N N . SER A 1 76 ? 0.473 -3.496 13.738 1.00 96.56 76 SER A N 1
ATOM 583 C CA . SER A 1 76 ? 1.379 -2.346 13.639 1.00 96.56 76 SER A CA 1
ATOM 584 C C . SER A 1 76 ? 1.153 -1.460 12.411 1.00 96.56 76 SER A C 1
ATOM 586 O O . SER A 1 76 ? 1.621 -0.323 12.382 1.00 96.56 76 SER A O 1
ATOM 588 N N . GLY A 1 77 ? 0.482 -1.955 11.365 1.00 96.56 77 GLY A N 1
ATOM 589 C CA . GLY A 1 77 ? 0.359 -1.262 10.076 1.00 96.56 77 GLY A CA 1
ATOM 590 C C . GLY A 1 77 ? 1.672 -1.166 9.283 1.00 96.56 77 GLY A C 1
ATOM 591 O O . GLY A 1 77 ? 1.761 -0.419 8.293 1.00 96.56 77 GLY A O 1
ATOM 592 N N . GLU A 1 78 ? 2.706 -1.894 9.706 1.00 96.38 78 GLU A N 1
ATOM 593 C CA . GLU A 1 78 ? 3.945 -2.054 8.951 1.00 96.38 78 GLU A CA 1
ATOM 594 C C . GLU A 1 78 ? 3.713 -2.885 7.684 1.00 96.38 78 GLU A C 1
ATOM 596 O O . GLU A 1 78 ? 2.726 -3.610 7.541 1.00 96.38 78 GLU A O 1
ATOM 601 N N . ARG A 1 79 ? 4.613 -2.733 6.711 1.00 97.38 79 ARG A N 1
ATOM 602 C CA . ARG A 1 79 ? 4.553 -3.471 5.447 1.00 97.38 79 ARG A CA 1
ATOM 603 C C . ARG A 1 79 ? 5.601 -4.570 5.460 1.00 97.38 79 ARG A C 1
ATOM 605 O O . ARG A 1 79 ? 6.742 -4.318 5.836 1.00 97.38 79 ARG A O 1
ATOM 612 N N . SER A 1 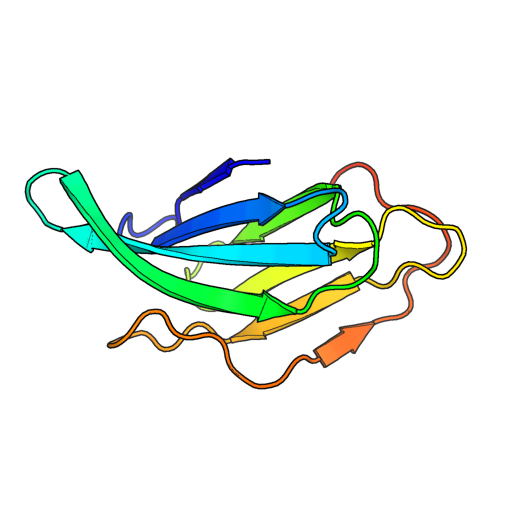80 ? 5.212 -5.755 5.000 1.00 97.06 80 SER A N 1
ATOM 613 C CA . SER A 1 80 ? 6.112 -6.895 4.814 1.00 97.06 80 SER A CA 1
ATOM 614 C C . SER A 1 80 ? 7.209 -6.620 3.780 1.00 97.06 80 SER A C 1
ATOM 616 O O . SER A 1 80 ? 7.260 -5.562 3.155 1.00 97.06 80 SER A O 1
ATOM 618 N N . GLU A 1 81 ? 8.036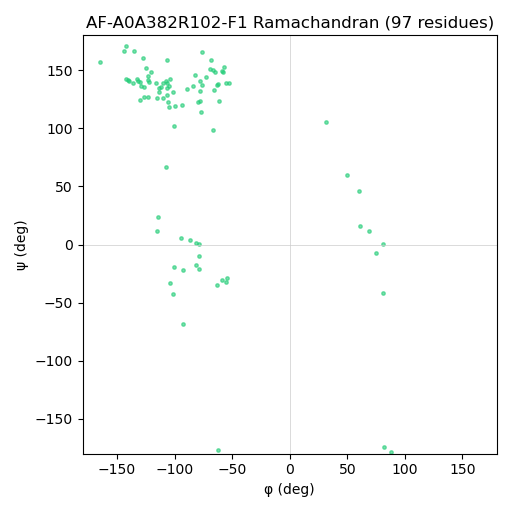 -7.626 3.502 1.00 95.94 81 GLU A N 1
ATOM 619 C CA . GLU A 1 81 ? 8.836 -7.647 2.278 1.00 95.94 81 GLU A CA 1
ATOM 620 C C . GLU A 1 81 ? 7.942 -7.560 1.025 1.00 95.94 81 GLU A C 1
ATOM 622 O O . GLU A 1 81 ? 6.787 -8.008 1.015 1.00 95.94 81 GLU A O 1
ATOM 627 N N . ALA A 1 82 ? 8.476 -6.935 -0.024 1.00 96.56 82 ALA A N 1
ATOM 628 C CA . ALA A 1 82 ? 7.782 -6.681 -1.275 1.00 96.56 82 ALA A CA 1
ATOM 629 C C . ALA A 1 82 ? 7.670 -7.946 -2.139 1.00 96.56 82 ALA A C 1
ATOM 631 O O . ALA A 1 82 ? 8.640 -8.669 -2.346 1.00 96.56 82 ALA A O 1
ATOM 632 N N . THR A 1 83 ? 6.499 -8.171 -2.736 1.00 97.12 83 THR A N 1
ATOM 633 C CA . THR A 1 83 ? 6.342 -9.089 -3.874 1.00 97.12 83 THR A CA 1
ATOM 634 C C . THR A 1 83 ? 6.135 -8.283 -5.150 1.00 97.12 83 THR A C 1
ATOM 636 O O . THR A 1 83 ? 5.242 -7.436 -5.194 1.00 97.12 83 THR A O 1
ATOM 639 N N . HIS A 1 84 ? 6.907 -8.566 -6.198 1.00 94.81 84 HIS A N 1
ATOM 640 C CA . HIS A 1 84 ? 6.836 -7.845 -7.471 1.00 94.81 84 HIS A CA 1
ATOM 641 C C . HIS A 1 84 ? 6.191 -8.685 -8.575 1.00 94.81 84 HIS A C 1
ATOM 643 O O . HIS A 1 84 ? 6.475 -9.874 -8.710 1.00 94.81 84 HIS A O 1
ATOM 649 N N . TYR A 1 85 ? 5.373 -8.037 -9.399 1.00 92.06 85 TYR A N 1
ATOM 650 C CA . TYR A 1 85 ? 4.729 -8.618 -10.570 1.00 92.06 85 TYR A CA 1
ATOM 651 C C . TYR A 1 85 ? 5.035 -7.764 -11.796 1.00 92.06 85 TYR A C 1
ATOM 653 O O . TYR A 1 85 ? 4.786 -6.555 -11.810 1.00 92.06 85 TYR A O 1
ATOM 661 N N . ASN A 1 86 ? 5.544 -8.405 -12.843 1.00 89.06 86 ASN A N 1
ATOM 662 C CA . ASN A 1 86 ? 5.698 -7.764 -14.141 1.00 89.06 86 ASN A CA 1
ATOM 663 C C . ASN A 1 86 ? 4.325 -7.705 -14.816 1.00 89.06 86 ASN A C 1
ATOM 665 O O . ASN A 1 86 ? 3.755 -8.741 -15.152 1.00 89.06 86 ASN A O 1
ATOM 669 N N . CYS A 1 87 ? 3.798 -6.497 -15.001 1.00 78.06 87 CYS A N 1
ATOM 670 C CA . CYS A 1 87 ? 2.459 -6.275 -15.557 1.00 78.06 87 CYS A CA 1
ATOM 671 C C . CYS A 1 87 ? 2.485 -5.559 -16.917 1.00 78.06 87 CYS A C 1
ATOM 673 O O . CYS A 1 87 ? 1.441 -5.128 -17.399 1.00 78.06 87 CYS A O 1
ATOM 675 N N . GLY A 1 88 ? 3.662 -5.445 -17.538 1.00 76.69 88 GLY A N 1
ATOM 676 C CA . GLY A 1 88 ? 3.869 -4.603 -18.714 1.00 76.69 88 GLY A CA 1
ATOM 677 C C . GLY A 1 88 ? 4.085 -3.131 -18.340 1.00 76.69 88 GLY A C 1
ATOM 678 O O . GLY A 1 88 ? 4.206 -2.812 -17.156 1.00 76.69 88 GLY A O 1
ATOM 679 N N . PRO A 1 89 ? 4.175 -2.238 -19.337 1.00 72.75 89 PRO A N 1
ATOM 680 C CA . PRO A 1 89 ? 4.539 -0.848 -19.099 1.00 72.75 89 PRO A CA 1
ATOM 681 C C . PRO A 1 89 ? 3.434 -0.082 -18.358 1.00 72.75 89 PRO A C 1
ATOM 683 O O . PRO A 1 89 ? 2.251 -0.371 -18.514 1.00 72.75 89 PRO A O 1
ATOM 686 N N . VAL A 1 90 ? 3.852 0.927 -17.586 1.00 73.12 90 VAL A N 1
ATOM 687 C CA . VAL A 1 90 ? 3.068 2.024 -16.984 1.00 73.12 90 VAL A CA 1
ATOM 688 C C . VAL A 1 90 ? 1.616 1.702 -16.601 1.00 73.12 90 VAL A C 1
ATOM 690 O O . VAL A 1 90 ? 0.688 1.766 -17.406 1.00 73.12 90 VAL A O 1
ATOM 693 N N . SER A 1 91 ? 1.374 1.557 -15.299 1.00 77.75 91 SER A N 1
ATOM 694 C CA . SER A 1 91 ? 0.011 1.539 -14.755 1.00 77.75 91 SER A CA 1
ATOM 695 C C . SER A 1 91 ? -0.486 2.947 -14.398 1.00 77.75 91 SER A C 1
ATOM 697 O O . SER A 1 91 ? 0.197 3.729 -13.725 1.00 77.75 91 SER A O 1
ATOM 699 N N . TRP A 1 92 ? -1.716 3.262 -14.812 1.00 80.62 92 TRP A N 1
ATOM 700 C CA . TRP A 1 92 ? -2.389 4.532 -14.498 1.00 80.62 92 TRP A CA 1
ATOM 701 C C . TRP A 1 92 ? -3.466 4.397 -13.423 1.00 80.62 92 TRP A C 1
ATOM 703 O O . TRP A 1 92 ? -3.653 5.316 -12.623 1.00 80.62 92 TRP A O 1
ATOM 713 N N . VAL A 1 93 ? -4.137 3.246 -13.378 1.00 81.81 93 VAL A N 1
ATOM 714 C CA . VAL A 1 93 ? -5.215 2.928 -12.438 1.00 81.81 93 VAL A CA 1
ATOM 715 C C . VAL A 1 93 ? -5.055 1.478 -11.997 1.00 81.81 93 VAL A C 1
ATOM 717 O O . VAL A 1 93 ? -4.711 0.623 -12.808 1.00 81.81 93 VAL A O 1
ATOM 720 N N . ILE A 1 94 ? -5.322 1.207 -10.722 1.00 84.81 94 ILE A N 1
ATOM 721 C CA . ILE A 1 94 ? -5.506 -0.147 -10.201 1.00 84.81 94 ILE A CA 1
ATOM 722 C C . ILE A 1 94 ? -6.888 -0.161 -9.553 1.00 84.81 94 ILE A C 1
ATOM 724 O O . ILE A 1 9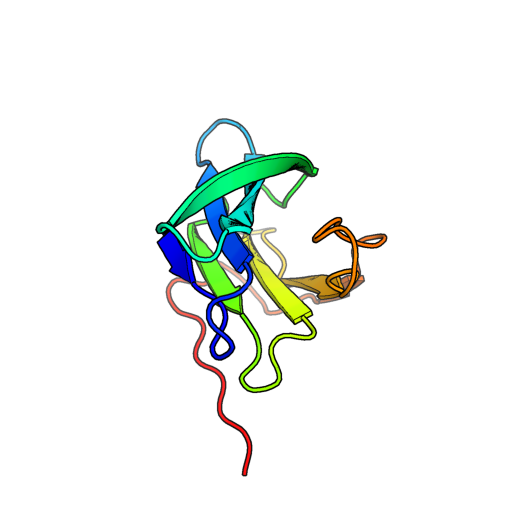4 ? -7.193 0.703 -8.732 1.00 84.81 94 ILE A O 1
ATOM 728 N N . SER A 1 95 ? -7.723 -1.119 -9.939 1.00 83.31 95 SER A N 1
ATOM 729 C CA . SER A 1 95 ? -8.996 -1.396 -9.281 1.00 83.31 95 SER A CA 1
ATOM 730 C C . SER A 1 95 ? -8.982 -2.841 -8.812 1.00 83.31 95 SER A C 1
ATOM 732 O O . SER A 1 95 ? -8.469 -3.718 -9.506 1.00 83.31 95 SER A O 1
ATOM 734 N N . MET A 1 96 ? -9.521 -3.078 -7.624 1.00 84.50 96 MET A N 1
ATOM 735 C CA . MET A 1 96 ? -9.652 -4.410 -7.058 1.00 84.50 96 MET A CA 1
ATOM 736 C C . MET A 1 96 ? -11.087 -4.605 -6.610 1.00 84.50 96 MET A C 1
ATOM 738 O O . MET A 1 96 ? -11.674 -3.732 -5.972 1.00 84.50 96 MET A O 1
ATOM 742 N N . ARG A 1 97 ? -11.627 -5.778 -6.918 1.00 84.62 97 ARG A N 1
ATOM 743 C CA . ARG A 1 97 ? -12.894 -6.254 -6.381 1.00 84.62 97 ARG A CA 1
ATOM 744 C C . ARG A 1 97 ? -12.670 -7.609 -5.735 1.00 84.62 97 ARG A C 1
ATOM 746 O O . ARG A 1 97 ? -11.771 -8.347 -6.137 1.00 84.62 97 ARG A O 1
ATOM 753 N N . ARG A 1 98 ? -13.493 -7.920 -4.746 1.00 78.81 98 ARG A N 1
ATOM 754 C CA . ARG A 1 98 ? -13.702 -9.291 -4.302 1.00 78.81 98 ARG A CA 1
ATOM 755 C C . ARG A 1 98 ? -15.032 -9.726 -4.906 1.00 78.81 98 ARG A C 1
ATOM 757 O O . ARG A 1 98 ? -15.971 -8.931 -4.869 1.00 78.81 98 ARG A O 1
ATOM 764 N N . ASP A 1 99 ? -15.049 -10.900 -5.522 1.00 65.62 99 ASP A N 1
ATOM 765 C CA . ASP A 1 99 ? -16.287 -11.514 -6.009 1.00 65.62 99 ASP A CA 1
ATOM 766 C C . ASP A 1 99 ? -17.171 -11.973 -4.833 1.00 65.62 99 ASP A C 1
ATOM 768 O O . ASP A 1 99 ? -16.611 -12.253 -3.740 1.00 65.62 99 ASP A O 1
#